Protein AF-A0A7R9K9V3-F1 (afdb_monomer_lite)

Foldseek 3Di:
DDDPDADPVRDDDDDDDDPQDQADPPPSDRDDDVCVVVDDDPDDDPDDPDDDDDPVPDAFAWDADDPDPPCPPPDGTHCPPGPDDNVVNVVVCVVQVDPVSVVVVD

InterPro domains:
  IPR021900 Protein of unknown function DUF3512 [PF12024] (1-106)

Secondary structure (DSSP, 8-state):
---S-B-TTS-B----PPTTTTPPTTT------HHHHH-S--S--SS-------TTTS--PPEE----TT-TTS--EE-TT--S-HHHHHHHHHHHSSGGGGGG--

Structure (mmCIF, N/CA/C/O backbone):
data_AF-A0A7R9K9V3-F1
#
_entry.id   AF-A0A7R9K9V3-F1
#
loop_
_atom_site.group_PDB
_atom_site.id
_atom_site.type_symbol
_atom_site.label_atom_id
_atom_site.label_alt_id
_atom_site.label_comp_id
_atom_site.label_asym_id
_atom_site.label_entity_id
_atom_site.label_seq_id
_atom_site.pdbx_PDB_ins_code
_atom_site.Cartn_x
_atom_site.Cartn_y
_atom_site.Cartn_z
_atom_site.occupancy
_atom_site.B_iso_or_equiv
_atom_site.auth_seq_id
_atom_site.auth_comp_id
_atom_site.auth_asym_id
_atom_site.auth_atom_id
_atom_site.pdbx_PDB_model_num
ATOM 1 N N . MET A 1 1 ? -57.193 -1.961 66.052 1.00 47.41 1 MET A N 1
ATOM 2 C CA . MET A 1 1 ? -55.903 -2.203 65.369 1.00 47.41 1 MET A CA 1
ATOM 3 C C . MET A 1 1 ? -55.846 -1.282 64.157 1.00 47.41 1 MET A C 1
ATOM 5 O O . MET A 1 1 ? -56.565 -1.539 63.205 1.00 47.41 1 MET A O 1
ATOM 9 N N . GLY A 1 2 ? -55.140 -0.149 64.242 1.00 58.56 2 GLY A N 1
ATOM 10 C CA . GLY A 1 2 ? -55.104 0.878 63.186 1.00 58.56 2 GLY A CA 1
ATOM 11 C C . GLY A 1 2 ? -53.765 0.904 62.445 1.00 58.56 2 GLY A C 1
ATOM 12 O O . GLY A 1 2 ? -52.740 0.542 63.019 1.00 58.56 2 GLY A O 1
ATOM 13 N N . PHE A 1 3 ? -53.774 1.319 61.176 1.00 62.53 3 PHE A N 1
ATOM 14 C CA . PHE A 1 3 ? -52.571 1.430 60.346 1.00 62.53 3 PHE A CA 1
ATOM 15 C C . PHE A 1 3 ? -51.817 2.732 60.641 1.00 62.53 3 PHE A C 1
ATOM 17 O O . PHE A 1 3 ? -52.410 3.806 60.681 1.00 62.53 3 PHE A O 1
ATOM 24 N N . LEU A 1 4 ? -50.493 2.642 60.805 1.00 66.94 4 LEU A N 1
ATOM 25 C CA . LEU A 1 4 ? -49.642 3.756 61.246 1.00 66.94 4 LEU A CA 1
ATOM 26 C C . LEU A 1 4 ? -49.526 4.901 60.216 1.00 66.94 4 LEU A C 1
ATOM 28 O O . LEU A 1 4 ? -49.170 6.019 60.578 1.00 66.94 4 LEU A O 1
ATOM 32 N N . ARG A 1 5 ? -49.810 4.651 58.927 1.00 67.75 5 ARG A N 1
ATOM 33 C CA . ARG A 1 5 ? -49.696 5.661 57.860 1.00 67.75 5 ARG A CA 1
ATOM 34 C C . ARG A 1 5 ? -50.740 5.442 56.760 1.00 67.75 5 ARG A C 1
ATOM 36 O O . ARG A 1 5 ? -50.509 4.691 55.816 1.00 67.75 5 ARG A O 1
ATOM 43 N N . GLN A 1 6 ? -51.880 6.117 56.887 1.00 77.62 6 GLN A N 1
ATOM 44 C CA . GLN A 1 6 ? -52.922 6.188 55.860 1.00 77.62 6 GLN A CA 1
ATOM 45 C C . GLN A 1 6 ? -52.929 7.589 55.243 1.00 77.62 6 GLN A C 1
ATOM 47 O O . GLN A 1 6 ? -52.856 8.594 55.955 1.00 77.62 6 GLN A O 1
ATOM 52 N N . ARG A 1 7 ? -52.945 7.665 53.911 1.00 78.50 7 ARG A N 1
ATOM 53 C CA . ARG A 1 7 ? -53.034 8.933 53.179 1.00 78.50 7 ARG A CA 1
ATOM 54 C C . ARG A 1 7 ? -54.477 9.450 53.203 1.00 78.50 7 ARG A C 1
ATOM 56 O O . ARG A 1 7 ? -55.416 8.699 53.446 1.00 78.50 7 ARG A O 1
ATOM 63 N N . LYS A 1 8 ? -54.658 10.754 52.953 1.00 83.12 8 LYS A N 1
ATOM 64 C CA . LYS A 1 8 ? -55.980 11.420 52.979 1.00 83.12 8 LYS A CA 1
ATOM 65 C C . LYS A 1 8 ? -56.970 10.860 51.947 1.00 83.12 8 LYS A C 1
ATOM 67 O O . LYS A 1 8 ? -58.168 11.013 52.122 1.00 83.12 8 LYS A O 1
ATOM 72 N N . ASP A 1 9 ? -56.463 10.215 50.903 1.00 87.50 9 ASP A N 1
ATOM 73 C CA . ASP A 1 9 ? -57.229 9.509 49.869 1.00 87.50 9 ASP A CA 1
ATOM 74 C C . ASP A 1 9 ? -57.655 8.085 50.289 1.00 87.50 9 ASP A C 1
ATOM 76 O O . ASP A 1 9 ? -58.239 7.352 49.498 1.00 87.50 9 ASP A O 1
ATOM 80 N N . GLY A 1 10 ? -57.354 7.674 51.524 1.00 82.94 10 GLY A N 1
ATOM 81 C CA . GLY A 1 10 ? -57.672 6.353 52.058 1.00 82.94 10 GLY A CA 1
ATOM 82 C C . GLY A 1 10 ? -56.639 5.275 51.729 1.00 82.94 10 GLY A C 1
ATOM 83 O O . GLY A 1 10 ? -56.729 4.181 52.288 1.00 82.94 10 GLY A O 1
ATOM 84 N N . THR A 1 11 ? -55.634 5.566 50.897 1.00 83.56 11 THR A N 1
ATOM 85 C CA . THR A 1 11 ? -54.618 4.583 50.502 1.00 83.56 11 THR A CA 1
ATOM 86 C C . THR A 1 11 ? -53.572 4.358 51.594 1.00 83.56 11 THR A C 1
ATOM 88 O O . THR A 1 11 ? -53.190 5.261 52.346 1.00 83.56 11 THR A O 1
ATOM 91 N N . THR A 1 12 ? -53.075 3.126 51.677 1.00 83.44 12 THR A N 1
ATOM 92 C CA . THR A 1 12 ? -51.999 2.723 52.591 1.00 83.44 12 THR A CA 1
ATOM 93 C C . THR A 1 12 ? -50.845 2.136 51.797 1.00 83.44 12 THR A C 1
ATOM 95 O O . THR A 1 12 ? -51.054 1.297 50.924 1.00 83.44 12 THR A O 1
ATOM 98 N N . SER A 1 13 ? -49.621 2.545 52.119 1.00 77.81 13 SER A N 1
ATOM 99 C CA . SER A 1 13 ? -48.406 2.034 51.483 1.00 77.81 13 SER A CA 1
ATOM 100 C C . SER A 1 13 ? -47.561 1.265 52.494 1.00 77.81 13 SER A C 1
ATOM 102 O O . SER A 1 13 ? -47.171 1.832 53.517 1.00 77.81 13 SER A O 1
ATOM 104 N N . LEU A 1 14 ? -47.247 0.010 52.180 1.00 79.31 14 LEU A N 1
ATOM 105 C CA . LEU A 1 14 ? -46.280 -0.817 52.897 1.00 79.31 14 LEU A CA 1
ATOM 106 C C . LEU A 1 14 ? -45.000 -0.905 52.059 1.00 79.31 14 LEU A C 1
ATOM 108 O O . LEU A 1 14 ? -45.058 -1.296 50.896 1.00 79.31 14 LEU A O 1
ATOM 112 N N . ALA A 1 15 ? -43.858 -0.546 52.643 1.00 75.31 15 ALA A N 1
ATOM 113 C CA . ALA A 1 15 ? -42.551 -0.743 52.026 1.00 75.31 15 ALA A CA 1
ATOM 114 C C . ALA A 1 15 ? -41.860 -1.923 52.718 1.00 75.31 15 ALA A C 1
ATOM 116 O O . ALA A 1 15 ? -41.495 -1.827 53.888 1.00 75.31 15 ALA A O 1
ATOM 117 N N . ILE A 1 16 ? -41.717 -3.040 52.005 1.00 76.50 16 ILE A N 1
ATOM 118 C CA . ILE A 1 16 ? -40.947 -4.198 52.467 1.00 76.50 16 ILE A CA 1
ATOM 119 C C . ILE A 1 16 ? -39.528 -4.021 51.937 1.00 76.50 16 ILE A C 1
ATOM 121 O O . ILE A 1 16 ? -39.320 -4.000 50.726 1.00 76.50 16 ILE A O 1
ATOM 125 N N . VAL A 1 17 ? -38.563 -3.866 52.840 1.00 75.00 17 VAL A N 1
ATOM 126 C CA . VAL A 1 17 ? -37.143 -3.774 52.488 1.00 75.00 17 VAL A CA 1
ATOM 127 C C . VAL A 1 17 ? -36.503 -5.120 52.791 1.00 75.00 17 VAL A C 1
ATOM 129 O O . VAL A 1 17 ? -36.490 -5.553 53.942 1.00 75.00 17 VAL A O 1
ATOM 132 N N . VAL A 1 18 ? -35.990 -5.786 51.760 1.00 75.00 18 VAL A N 1
ATOM 133 C CA . VAL A 1 18 ? -35.233 -7.030 51.918 1.00 75.00 18 VAL A CA 1
ATOM 134 C C . VAL A 1 18 ? -33.773 -6.663 52.210 1.00 75.00 18 VAL A C 1
ATOM 136 O O . VAL A 1 18 ? -33.161 -5.963 51.402 1.00 75.00 18 VAL A O 1
ATOM 139 N N . PRO A 1 19 ? -33.199 -7.075 53.354 1.00 70.06 19 PRO A N 1
ATOM 140 C CA . PRO A 1 19 ? -31.788 -6.835 53.628 1.00 70.06 19 PRO A CA 1
ATOM 141 C C . PRO A 1 19 ? -30.904 -7.677 52.694 1.00 70.06 19 PRO A C 1
ATOM 143 O O . PRO A 1 19 ? -31.222 -8.829 52.410 1.00 70.06 19 PRO A O 1
ATOM 146 N N . ASN A 1 20 ? -29.764 -7.112 52.280 1.00 67.00 20 ASN A N 1
ATOM 147 C CA . ASN A 1 20 ? -28.689 -7.780 51.525 1.00 67.00 20 ASN A CA 1
ATOM 148 C C . ASN A 1 20 ? -28.986 -8.159 50.065 1.00 67.00 20 ASN A C 1
ATOM 150 O O . ASN A 1 20 ? -28.361 -9.077 49.532 1.00 67.00 20 ASN A O 1
ATOM 154 N N . ASP A 1 21 ? -29.875 -7.436 49.383 1.00 70.94 21 ASP A N 1
ATOM 155 C CA . ASP A 1 21 ? -30.092 -7.655 47.951 1.00 70.94 21 ASP A CA 1
ATOM 156 C C . ASP A 1 21 ? -28.812 -7.355 47.138 1.00 70.94 21 ASP A C 1
ATOM 158 O O . ASP A 1 21 ? -28.318 -6.224 47.090 1.00 70.94 21 ASP A O 1
ATOM 162 N N . GLY A 1 22 ? -28.230 -8.399 46.542 1.00 68.69 22 GLY A N 1
ATOM 163 C CA . GLY A 1 22 ? -26.995 -8.325 45.755 1.00 68.69 22 GLY A CA 1
ATOM 164 C C . GLY A 1 22 ? -25.693 -8.162 46.553 1.00 68.69 22 GLY A C 1
ATOM 165 O O . GLY A 1 22 ? -24.671 -7.824 45.955 1.00 68.69 22 GLY A O 1
ATOM 166 N N . VAL A 1 23 ? -25.705 -8.382 47.871 1.00 77.75 23 VAL A N 1
ATOM 167 C CA . VAL A 1 23 ? -24.522 -8.272 48.743 1.00 77.75 23 VAL A CA 1
ATOM 168 C C . VAL A 1 23 ? -23.969 -9.661 49.066 1.00 77.75 23 VAL A C 1
ATOM 170 O O . VAL A 1 23 ? -24.724 -10.568 49.415 1.00 77.75 23 VAL A O 1
ATOM 173 N N . THR A 1 24 ? -22.650 -9.841 48.969 1.00 73.31 24 THR A N 1
ATOM 174 C CA . THR A 1 24 ? -22.022 -11.136 49.278 1.00 73.31 24 THR A CA 1
ATOM 175 C C . THR A 1 24 ? -22.079 -11.401 50.791 1.00 73.31 24 THR A C 1
ATOM 177 O O . THR A 1 24 ? -21.652 -10.540 51.570 1.00 73.31 24 THR A O 1
ATOM 180 N N . PRO A 1 25 ? -22.576 -12.570 51.247 1.00 71.19 25 PRO A N 1
ATOM 181 C CA . PRO A 1 25 ? -22.603 -12.898 52.670 1.00 71.19 25 PRO A CA 1
ATOM 182 C C . PRO A 1 25 ? -21.190 -12.872 53.271 1.00 71.19 25 PRO A C 1
ATOM 184 O O . PRO A 1 25 ? -20.297 -13.565 52.790 1.00 71.19 25 PRO A O 1
ATOM 187 N N . GLY A 1 26 ? -20.988 -12.077 54.326 1.00 74.25 26 GLY A N 1
ATOM 188 C CA . GLY A 1 26 ? -19.729 -12.003 55.081 1.00 74.25 26 GLY A CA 1
ATOM 189 C C . GLY A 1 26 ? -18.840 -10.794 54.779 1.00 74.25 26 GLY A C 1
ATOM 190 O O . GLY A 1 26 ? -18.066 -10.407 55.649 1.00 74.25 26 GLY A O 1
ATOM 191 N N . THR A 1 27 ? -18.975 -10.151 53.615 1.00 73.69 27 THR A N 1
ATOM 192 C CA . THR A 1 27 ? -18.179 -8.952 53.276 1.00 73.69 27 THR A CA 1
ATOM 193 C C . THR A 1 27 ? -18.981 -7.656 53.326 1.00 73.69 27 THR A C 1
ATOM 195 O O . THR A 1 27 ? -18.387 -6.587 53.361 1.00 73.69 27 THR A O 1
ATOM 198 N N . ASN A 1 28 ? -20.320 -7.721 53.346 1.00 73.88 28 ASN A N 1
ATOM 199 C CA . ASN A 1 28 ? -21.208 -6.557 53.184 1.00 73.88 28 ASN A CA 1
ATOM 200 C C . ASN A 1 28 ? -20.934 -5.732 51.909 1.00 73.88 28 ASN A C 1
ATOM 202 O O . ASN A 1 28 ? -21.420 -4.611 51.764 1.00 73.88 28 ASN A O 1
ATOM 206 N N . GLU A 1 29 ? -20.206 -6.304 50.953 1.00 79.56 29 GLU A N 1
ATOM 207 C CA . GLU A 1 29 ? -19.837 -5.651 49.708 1.00 79.56 29 GLU A CA 1
ATOM 208 C C . GLU A 1 29 ? -20.641 -6.226 48.545 1.00 79.56 29 GLU A C 1
ATOM 210 O O . GLU A 1 29 ? -20.841 -7.441 48.403 1.00 79.56 29 GLU A O 1
ATOM 215 N N . ARG A 1 30 ? -21.096 -5.318 47.682 1.00 82.50 30 ARG A N 1
ATOM 216 C CA . ARG A 1 30 ? -21.704 -5.658 46.403 1.00 82.50 30 ARG A CA 1
ATOM 217 C C . ARG A 1 30 ? -20.596 -5.728 45.350 1.00 82.50 30 ARG A C 1
ATOM 219 O O . ARG A 1 30 ? -20.003 -4.688 45.060 1.00 82.50 30 ARG A O 1
ATOM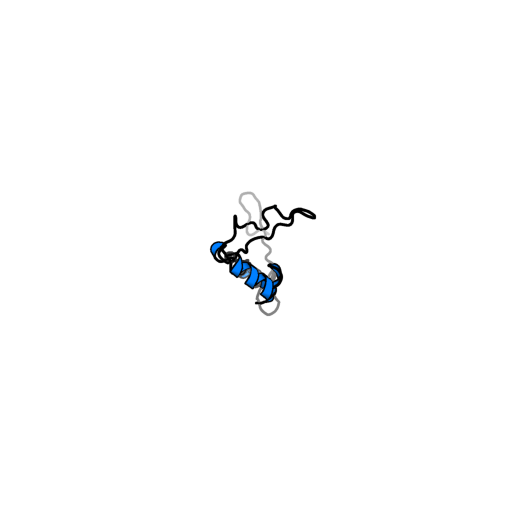 226 N N . PRO A 1 31 ? -20.311 -6.898 44.757 1.00 80.31 31 PRO A N 1
ATOM 227 C CA . PRO A 1 31 ? -19.301 -6.994 43.715 1.00 80.31 31 PRO A CA 1
ATOM 228 C C . PRO A 1 31 ? -19.769 -6.221 42.476 1.00 80.31 31 PRO A C 1
ATOM 230 O O . PRO A 1 31 ? -20.856 -6.458 41.947 1.00 80.31 31 PRO A O 1
ATOM 233 N N . ILE A 1 32 ? -18.946 -5.279 42.017 1.00 83.62 32 ILE A N 1
ATOM 234 C CA . ILE A 1 32 ? -19.171 -4.506 40.792 1.00 83.62 32 ILE A CA 1
ATOM 235 C C . ILE A 1 32 ? -18.032 -4.833 39.831 1.00 83.62 32 ILE A C 1
ATOM 237 O O . ILE A 1 32 ? -16.861 -4.792 40.201 1.00 83.62 32 ILE A O 1
ATOM 241 N N . SER A 1 33 ? -18.356 -5.151 38.577 1.00 84.62 33 SER A N 1
ATOM 242 C CA . SER A 1 33 ? -17.327 -5.326 37.552 1.00 84.62 33 SER A CA 1
ATOM 243 C C . SER A 1 33 ? -16.684 -3.979 37.214 1.00 84.62 33 SER A C 1
ATOM 245 O O . SER A 1 33 ? -17.404 -3.017 36.942 1.00 84.62 33 SER A O 1
ATOM 247 N N . LEU A 1 34 ? -15.354 -3.924 37.118 1.00 83.94 34 LEU A N 1
ATOM 248 C CA . LEU A 1 34 ? -14.624 -2.709 36.728 1.00 83.94 34 LEU A CA 1
ATOM 249 C C . LEU A 1 34 ? -15.115 -2.115 35.399 1.00 83.94 34 LEU A C 1
ATOM 251 O O . LEU A 1 34 ? -15.154 -0.902 35.258 1.00 83.94 34 LEU A O 1
ATOM 255 N N . GLY A 1 35 ? -15.580 -2.939 34.453 1.00 82.50 35 GLY A N 1
ATOM 256 C CA . GLY A 1 35 ? -16.157 -2.457 33.191 1.00 82.50 35 GLY A CA 1
ATOM 257 C C . GLY A 1 35 ? -17.414 -1.591 33.358 1.00 82.50 35 GLY A C 1
ATOM 258 O O . GLY A 1 35 ? -17.626 -0.670 32.575 1.00 82.50 35 GLY A O 1
ATOM 259 N N . VAL A 1 36 ? -18.216 -1.831 34.402 1.00 82.12 36 VAL A N 1
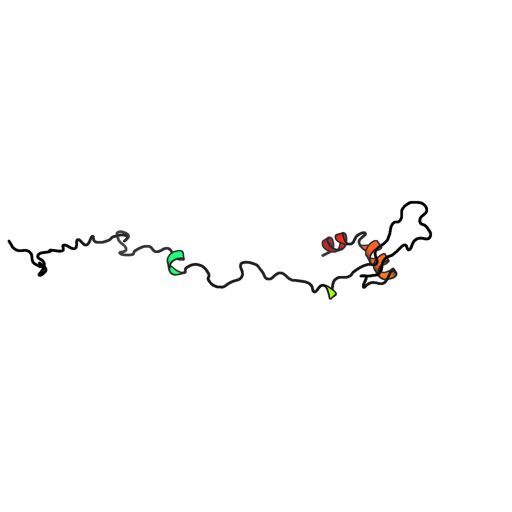ATOM 260 C CA . VAL A 1 36 ? -19.381 -0.991 34.748 1.00 82.12 36 VAL A CA 1
ATOM 261 C C . VAL A 1 36 ? -18.937 0.343 35.352 1.00 82.12 36 VAL A C 1
ATOM 263 O O . VAL A 1 36 ? -19.615 1.347 35.165 1.00 82.12 36 VAL A O 1
ATOM 266 N N . LEU A 1 37 ? -17.795 0.366 36.042 1.00 84.25 37 LEU A N 1
ATOM 267 C CA . LEU A 1 37 ? -17.278 1.553 36.723 1.00 84.25 37 LEU A CA 1
ATOM 268 C C . LEU A 1 37 ? -16.434 2.444 35.796 1.00 84.25 37 LEU A C 1
ATOM 270 O O . LEU A 1 37 ? -16.530 3.665 35.860 1.00 84.25 37 LEU A O 1
ATOM 274 N N . CYS A 1 38 ? -15.631 1.837 34.919 1.00 84.25 38 CYS A N 1
ATOM 275 C CA . CYS A 1 38 ? -14.743 2.530 33.984 1.00 84.25 38 CYS A CA 1
ATOM 276 C C . CYS A 1 38 ? -15.414 2.877 32.644 1.00 84.25 38 CYS A C 1
ATOM 278 O O . CYS A 1 38 ? -14.987 3.821 31.985 1.00 84.25 38 CYS A O 1
ATOM 280 N N . GLY A 1 39 ? -16.458 2.146 32.235 1.00 82.06 39 GLY A N 1
ATOM 281 C CA . GLY A 1 39 ? -17.152 2.377 30.967 1.00 82.06 39 GLY A CA 1
ATOM 282 C C . GLY A 1 39 ? -16.332 1.999 29.726 1.00 82.06 39 GLY A C 1
ATOM 283 O O . GLY A 1 39 ? -15.258 1.402 29.805 1.00 82.06 39 GLY A O 1
ATOM 284 N N . LYS A 1 40 ? -16.870 2.314 28.542 1.00 80.50 40 LYS A N 1
ATOM 285 C CA . LYS A 1 40 ? -16.146 2.156 27.272 1.00 80.50 40 LYS A CA 1
ATOM 286 C C . LYS A 1 40 ? -15.209 3.343 27.070 1.00 80.50 40 LYS A C 1
ATOM 288 O O . LYS A 1 40 ? -15.561 4.468 27.410 1.00 80.50 40 LYS A O 1
ATOM 293 N N . LEU A 1 41 ? -14.057 3.096 26.451 1.00 79.31 41 LEU A N 1
ATOM 294 C CA . LEU A 1 41 ? -13.147 4.155 26.031 1.00 79.31 41 LEU A CA 1
ATOM 295 C C . LEU A 1 41 ? -13.880 5.110 25.069 1.00 79.31 41 LEU A C 1
ATOM 297 O O . LEU A 1 41 ? -14.338 4.688 24.009 1.00 79.31 41 LEU A O 1
ATOM 301 N N . THR A 1 42 ? -14.013 6.381 25.448 1.00 82.50 42 THR A N 1
ATOM 302 C CA . THR A 1 42 ? -14.693 7.409 24.638 1.00 82.50 42 THR A CA 1
ATOM 303 C C . THR A 1 42 ? -13.759 8.081 23.634 1.00 82.50 42 THR A C 1
ATOM 305 O O . THR A 1 42 ? -14.219 8.598 22.617 1.00 82.50 42 THR A O 1
ATOM 308 N N . HIS A 1 43 ? -12.450 8.056 23.903 1.00 80.81 43 HIS A N 1
ATOM 309 C CA . HIS A 1 43 ? -11.423 8.705 23.096 1.00 80.81 43 HIS A CA 1
ATOM 310 C C . HIS A 1 43 ? -10.215 7.788 22.904 1.00 80.81 43 HIS A C 1
ATOM 312 O O . HIS A 1 43 ? -9.662 7.258 23.863 1.00 80.81 43 HIS A O 1
ATOM 318 N N . GLY A 1 44 ? -9.800 7.628 21.651 1.00 75.12 44 GLY A N 1
ATOM 319 C CA . GLY A 1 44 ? -8.668 6.804 21.239 1.00 75.12 44 GLY A CA 1
ATOM 320 C C . GLY A 1 44 ? -8.833 6.367 19.785 1.00 75.12 44 GLY A C 1
ATOM 321 O O . GLY A 1 44 ? -9.945 6.366 19.258 1.00 75.12 44 GLY A O 1
ATOM 322 N N . THR A 1 45 ? -7.735 6.011 19.121 1.00 74.69 45 THR A N 1
ATOM 323 C CA . THR A 1 45 ? -7.766 5.445 17.768 1.00 74.69 45 THR A CA 1
ATOM 324 C C . THR A 1 45 ? -7.635 3.928 17.882 1.00 74.69 45 THR A C 1
ATOM 326 O O . THR A 1 45 ? -6.684 3.421 18.465 1.00 74.69 45 THR A O 1
ATOM 329 N N . GLY A 1 46 ? -8.591 3.172 17.334 1.00 76.50 46 GLY A N 1
ATOM 330 C CA . GLY A 1 46 ? -8.524 1.699 17.303 1.00 76.50 46 GLY A CA 1
ATOM 331 C C . GLY A 1 46 ? -7.503 1.146 16.302 1.00 76.50 46 GLY A C 1
ATOM 332 O O . GLY A 1 46 ? -7.461 -0.054 16.057 1.00 76.50 46 GLY A O 1
ATOM 333 N N . GLN A 1 47 ? -6.732 2.032 15.678 1.00 77.56 47 GLN A N 1
ATOM 334 C CA . GLN A 1 47 ? -5.720 1.733 14.683 1.00 77.56 47 GLN A CA 1
ATOM 335 C C . GLN A 1 47 ? -4.448 2.480 15.069 1.00 77.56 47 GLN A C 1
ATOM 337 O O . GLN A 1 47 ? -4.503 3.639 15.498 1.00 77.56 47 GLN A O 1
ATOM 342 N N . LEU A 1 48 ? -3.312 1.810 14.897 1.00 77.31 48 LEU A N 1
ATOM 343 C CA . LEU A 1 48 ? -2.017 2.474 14.865 1.00 77.31 48 LEU A CA 1
ATOM 344 C C . LEU A 1 48 ? -2.016 3.426 13.667 1.00 77.31 48 LEU A C 1
ATOM 346 O O . LEU A 1 48 ? -2.417 3.040 12.568 1.00 77.31 48 LEU A O 1
ATOM 350 N N . GLN A 1 49 ? -1.590 4.670 13.879 1.00 74.69 49 GLN A N 1
ATOM 351 C CA . GLN A 1 49 ? -1.384 5.616 12.789 1.00 74.69 49 GLN A CA 1
ATOM 352 C C . GLN A 1 49 ? -0.244 5.066 11.919 1.00 74.69 49 GLN A C 1
ATOM 354 O O . GLN A 1 49 ? 0.927 5.198 12.266 1.00 74.69 49 GLN A O 1
ATOM 359 N N . GLY A 1 50 ? -0.597 4.367 10.841 1.00 79.81 50 GLY A N 1
ATOM 360 C CA . GLY A 1 50 ? 0.376 3.791 9.922 1.00 79.81 50 GLY A CA 1
ATOM 361 C C . GLY A 1 50 ? 1.211 4.879 9.254 1.00 79.81 50 GLY A C 1
ATOM 362 O O . GLY A 1 50 ? 0.734 5.997 9.030 1.00 79.81 50 GLY A O 1
ATOM 363 N N . PHE A 1 51 ? 2.455 4.547 8.919 1.00 81.12 51 PHE A N 1
ATOM 364 C CA . PHE A 1 51 ? 3.265 5.405 8.069 1.00 81.12 51 PHE A CA 1
ATOM 365 C C . PHE A 1 51 ? 2.601 5.509 6.692 1.00 81.12 51 PHE A C 1
ATOM 367 O O . PHE A 1 51 ? 2.258 4.502 6.072 1.00 81.12 51 PHE A O 1
ATOM 374 N N . ARG A 1 52 ? 2.381 6.740 6.229 1.00 83.69 52 ARG A N 1
ATOM 375 C CA . ARG A 1 52 ? 1.866 7.019 4.891 1.00 83.69 52 ARG A CA 1
ATOM 376 C C . ARG A 1 52 ? 2.911 7.828 4.144 1.00 83.69 52 ARG A C 1
ATOM 378 O O . ARG A 1 52 ? 3.017 9.033 4.356 1.00 83.69 52 ARG A O 1
ATOM 385 N N . GLU A 1 53 ? 3.641 7.147 3.272 1.00 82.00 53 GLU A N 1
ATOM 386 C CA . GLU A 1 53 ? 4.591 7.761 2.348 1.00 82.00 53 GLU A CA 1
ATOM 387 C C . GLU A 1 53 ? 3.889 8.836 1.498 1.00 82.00 53 GLU A C 1
ATOM 389 O O . GLU A 1 53 ? 2.767 8.641 1.003 1.00 82.00 53 GLU A O 1
ATOM 394 N N . ASP A 1 54 ? 4.543 9.984 1.315 1.00 87.88 54 ASP A N 1
ATOM 395 C CA . ASP A 1 54 ? 4.088 10.974 0.345 1.00 87.88 54 ASP A CA 1
ATOM 396 C C . ASP A 1 54 ? 4.238 10.396 -1.068 1.00 87.88 54 ASP A C 1
ATOM 398 O O . ASP A 1 54 ? 5.286 9.879 -1.448 1.00 87.88 54 ASP A O 1
ATOM 402 N N . ARG A 1 55 ? 3.201 10.536 -1.899 1.00 84.94 55 ARG A N 1
ATOM 403 C CA . ARG A 1 55 ? 3.211 10.047 -3.287 1.00 84.94 55 ARG A CA 1
ATOM 404 C C . ARG A 1 55 ? 4.328 10.661 -4.135 1.00 84.94 55 ARG A C 1
ATOM 406 O O . ARG A 1 55 ? 4.626 10.121 -5.198 1.00 84.94 55 ARG A O 1
ATOM 413 N N . ARG A 1 56 ? 4.891 11.796 -3.711 1.00 84.50 56 ARG A N 1
ATOM 414 C CA . ARG A 1 56 ? 6.027 12.460 -4.366 1.00 84.50 56 ARG A CA 1
ATOM 415 C C . ARG A 1 56 ? 7.354 11.732 -4.156 1.00 84.50 56 ARG A C 1
ATOM 417 O O . ARG A 1 56 ? 8.225 11.869 -5.004 1.00 84.50 56 ARG A O 1
ATOM 424 N N . ASN A 1 57 ? 7.479 10.953 -3.084 1.00 86.69 57 ASN A N 1
ATOM 425 C CA . ASN A 1 57 ? 8.680 10.167 -2.801 1.00 86.69 57 ASN A CA 1
ATOM 426 C C . ASN A 1 57 ? 8.709 8.851 -3.582 1.00 86.69 57 ASN A C 1
ATOM 428 O O . ASN A 1 57 ? 9.747 8.206 -3.659 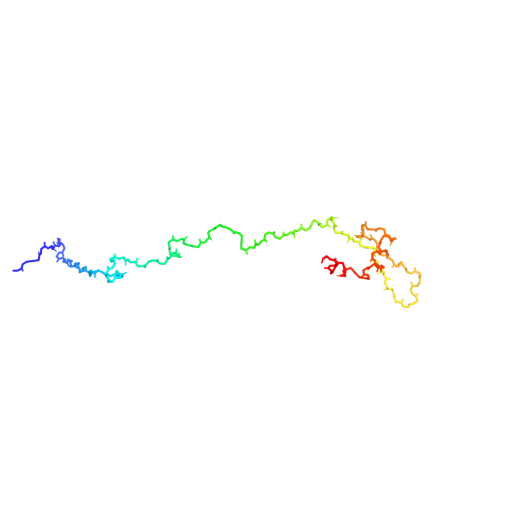1.00 86.69 57 ASN A O 1
ATOM 432 N N . LEU A 1 58 ? 7.576 8.447 -4.165 1.00 87.12 58 LEU A N 1
ATOM 433 C CA . LEU A 1 58 ? 7.503 7.216 -4.932 1.00 87.12 58 LEU A CA 1
ATOM 434 C C . LEU A 1 58 ? 8.277 7.364 -6.245 1.00 87.12 58 LEU A C 1
ATOM 436 O O . LEU A 1 58 ? 7.926 8.179 -7.107 1.00 87.12 58 LEU A O 1
ATOM 440 N N . THR A 1 59 ? 9.293 6.531 -6.412 1.00 87.69 59 THR A N 1
ATOM 441 C CA . THR A 1 59 ? 10.027 6.374 -7.663 1.00 87.69 59 THR A CA 1
ATOM 442 C C . THR A 1 59 ? 9.127 5.741 -8.727 1.00 87.69 59 THR A C 1
ATOM 444 O O . THR A 1 59 ? 8.436 4.759 -8.467 1.00 87.69 59 THR A O 1
ATOM 447 N N . LYS A 1 60 ? 9.103 6.323 -9.924 1.00 90.38 60 LYS A N 1
ATOM 448 C CA . LYS A 1 60 ? 8.284 5.913 -11.068 1.00 90.38 60 LYS A CA 1
ATOM 449 C C . LYS A 1 60 ? 9.188 5.748 -12.277 1.00 90.38 60 LYS A C 1
ATOM 451 O O . LYS A 1 60 ? 9.707 6.733 -12.812 1.00 90.38 60 LYS A O 1
ATOM 456 N N . THR A 1 61 ? 9.356 4.500 -12.682 1.00 91.88 61 THR A N 1
ATOM 457 C CA . THR A 1 61 ? 10.172 4.116 -13.830 1.00 91.88 61 THR A CA 1
ATOM 458 C C . THR A 1 61 ? 9.510 4.523 -15.151 1.00 91.88 61 THR A C 1
ATOM 460 O O . THR A 1 61 ? 8.303 4.788 -15.224 1.00 91.88 61 THR A O 1
ATOM 463 N N . VAL A 1 62 ? 10.312 4.588 -16.213 1.00 93.88 62 VAL A N 1
ATOM 464 C CA . VAL A 1 62 ? 9.819 4.693 -17.590 1.00 93.88 62 VAL A CA 1
ATOM 465 C C . VAL A 1 62 ? 9.211 3.353 -18.001 1.00 93.88 62 VAL A C 1
ATOM 467 O O . VAL A 1 62 ? 9.870 2.318 -17.914 1.00 93.88 62 VAL A O 1
ATOM 470 N N . LYS A 1 63 ? 7.971 3.365 -18.500 1.00 90.00 63 LYS A N 1
ATOM 471 C CA . LYS A 1 63 ? 7.263 2.128 -18.844 1.00 90.00 63 LYS A CA 1
ATOM 472 C C . LYS A 1 63 ? 7.682 1.603 -20.216 1.00 90.00 63 LYS A C 1
ATOM 474 O O . LYS A 1 63 ? 7.555 2.344 -21.194 1.00 90.00 63 LYS A O 1
ATOM 479 N N . PRO A 1 64 ? 8.105 0.335 -20.334 1.00 88.88 64 PRO A N 1
ATOM 480 C CA . PRO A 1 64 ? 8.289 -0.295 -21.633 1.00 88.88 64 PRO A CA 1
ATOM 481 C C . PRO A 1 64 ? 6.929 -0.570 -22.290 1.00 88.88 64 PRO A C 1
ATOM 483 O O . PRO A 1 64 ? 5.992 -1.053 -21.651 1.00 88.88 64 PRO A O 1
ATOM 486 N N . LEU A 1 65 ? 6.820 -0.274 -23.584 1.00 89.94 65 LEU A N 1
ATOM 487 C CA . LEU A 1 65 ? 5.630 -0.527 -24.393 1.00 89.94 65 LEU A CA 1
ATOM 488 C C . LEU A 1 65 ? 5.875 -1.707 -25.335 1.00 89.94 65 LEU A C 1
ATOM 490 O O . LEU A 1 65 ? 6.886 -1.762 -26.034 1.00 89.94 65 LEU A O 1
ATOM 494 N N . TYR A 1 66 ? 4.918 -2.633 -25.396 1.00 89.12 66 TYR A N 1
ATOM 495 C CA . TYR A 1 66 ? 4.981 -3.787 -26.290 1.00 89.12 66 TYR A CA 1
ATOM 496 C C . TYR A 1 66 ? 3.869 -3.730 -27.338 1.00 89.12 66 TYR A C 1
ATOM 498 O O . TYR A 1 66 ? 2.691 -3.874 -27.019 1.00 89.12 66 TYR A O 1
ATOM 506 N N . TYR A 1 67 ? 4.260 -3.547 -28.600 1.00 91.19 67 TYR A N 1
ATOM 507 C CA . TYR A 1 67 ? 3.344 -3.445 -29.745 1.00 91.19 67 TYR A CA 1
ATOM 508 C C . TYR A 1 67 ? 3.178 -4.762 -30.525 1.00 91.19 67 TYR A C 1
ATOM 510 O O . TYR A 1 67 ? 2.498 -4.787 -31.548 1.00 91.19 67 TYR A O 1
ATOM 518 N N . GLY A 1 68 ? 3.771 -5.865 -30.056 1.00 89.62 68 GLY A N 1
ATOM 519 C CA . GLY A 1 68 ? 3.737 -7.150 -30.755 1.00 89.62 68 GLY A CA 1
ATOM 520 C C . GLY A 1 68 ? 4.770 -7.277 -31.879 1.00 89.62 68 GLY A C 1
ATOM 521 O O . GLY A 1 68 ? 5.702 -6.480 -32.009 1.00 89.62 68 GLY A O 1
ATOM 522 N N . ALA A 1 69 ? 4.627 -8.330 -32.686 1.00 88.50 69 ALA A N 1
ATOM 523 C CA . ALA A 1 69 ? 5.528 -8.603 -33.803 1.00 88.50 69 ALA A CA 1
ATOM 524 C C . ALA A 1 69 ? 5.445 -7.506 -34.884 1.00 88.50 69 ALA A C 1
ATOM 526 O O . ALA A 1 69 ? 4.375 -6.966 -35.148 1.00 88.50 69 ALA A O 1
ATOM 527 N N . PHE A 1 70 ? 6.579 -7.212 -35.533 1.00 87.25 70 PHE A N 1
ATOM 528 C CA . PHE A 1 70 ? 6.723 -6.202 -36.600 1.00 87.25 70 PHE A CA 1
ATOM 529 C C . PHE A 1 70 ? 6.501 -4.731 -36.178 1.00 87.25 70 PHE A C 1
ATOM 531 O O . PHE A 1 70 ? 6.411 -3.853 -37.031 1.00 87.25 70 PHE A O 1
ATOM 538 N N . GLY A 1 71 ? 6.488 -4.429 -34.873 1.00 86.38 71 GLY A N 1
ATOM 539 C CA . GLY A 1 71 ? 6.335 -3.074 -34.322 1.00 86.38 71 GLY A CA 1
ATOM 540 C C . GLY A 1 71 ? 7.631 -2.269 -34.139 1.00 86.38 71 GLY A C 1
ATOM 541 O O . GLY A 1 71 ? 7.671 -1.392 -33.282 1.00 86.38 71 GLY A O 1
ATOM 542 N N . SER A 1 72 ? 8.701 -2.541 -34.895 1.00 87.38 72 SER A N 1
ATOM 543 C CA . SER A 1 72 ? 10.047 -1.972 -34.654 1.00 87.38 72 SER A CA 1
ATOM 544 C C . SER A 1 72 ? 10.154 -0.446 -34.785 1.00 87.38 72 SER A C 1
ATOM 546 O O . SER A 1 72 ? 11.146 0.131 -34.355 1.00 87.38 72 SER A O 1
ATOM 548 N N . TYR A 1 73 ? 9.157 0.201 -35.391 1.00 90.88 73 TYR A N 1
ATOM 549 C CA . TYR A 1 73 ? 9.099 1.656 -35.571 1.00 90.88 73 TYR A CA 1
ATOM 550 C C . TYR A 1 73 ? 8.137 2.349 -34.596 1.00 90.88 73 TYR A C 1
ATOM 552 O O . TYR A 1 73 ? 8.002 3.571 -34.639 1.00 90.88 73 TYR A O 1
ATOM 560 N N . ALA A 1 74 ? 7.449 1.591 -33.736 1.00 91.94 74 ALA A N 1
ATOM 561 C CA . ALA A 1 74 ? 6.585 2.160 -32.712 1.00 91.94 74 ALA A CA 1
ATOM 562 C C . ALA A 1 74 ? 7.423 2.673 -31.522 1.00 91.94 74 ALA A C 1
ATOM 564 O O . ALA A 1 74 ? 8.456 2.077 -31.200 1.00 91.94 74 ALA A O 1
ATOM 565 N N . PRO A 1 75 ? 6.994 3.753 -30.842 1.00 90.88 75 PRO A N 1
ATOM 566 C CA . PRO A 1 75 ? 7.656 4.229 -29.630 1.00 90.88 75 PRO A CA 1
ATOM 567 C C . PRO A 1 75 ? 7.766 3.110 -28.593 1.00 90.88 75 PRO A C 1
ATOM 569 O O . PRO A 1 75 ? 6.765 2.518 -28.229 1.00 90.88 75 PRO A O 1
ATOM 572 N N . SER A 1 76 ? 8.964 2.796 -28.106 1.00 89.50 76 SER A N 1
ATOM 573 C CA . SER A 1 76 ? 9.154 1.632 -27.221 1.00 89.50 76 SER A CA 1
ATOM 574 C C . SER A 1 76 ? 8.971 1.941 -25.732 1.00 89.50 76 SER A C 1
ATOM 576 O O . SER A 1 76 ? 8.976 1.023 -24.919 1.00 89.50 76 SER A O 1
ATOM 578 N N . TYR A 1 77 ? 8.824 3.216 -25.367 1.00 91.50 77 TYR A N 1
ATOM 579 C CA . TYR A 1 77 ? 8.808 3.671 -23.980 1.00 91.50 77 TYR A CA 1
ATOM 580 C C . TYR A 1 77 ? 7.793 4.796 -23.763 1.00 91.50 77 TYR A C 1
ATOM 582 O O . TYR A 1 77 ? 7.621 5.654 -24.631 1.00 91.50 77 TYR A O 1
ATOM 590 N N . ASP A 1 78 ? 7.176 4.810 -22.583 1.00 92.56 78 ASP A N 1
ATOM 591 C CA . ASP A 1 78 ? 6.283 5.863 -22.096 1.00 92.56 78 ASP A CA 1
ATOM 592 C C . ASP A 1 78 ? 6.844 6.500 -20.813 1.00 92.56 78 ASP A C 1
ATOM 594 O O . ASP A 1 78 ? 7.018 5.835 -19.789 1.00 92.56 78 ASP A O 1
ATOM 598 N N . SER A 1 79 ? 7.120 7.806 -20.871 1.00 93.00 79 SER A N 1
ATOM 599 C CA . SER A 1 79 ? 7.652 8.612 -19.764 1.00 93.00 79 SER A CA 1
ATOM 600 C C . SER A 1 79 ? 6.647 9.620 -19.194 1.00 93.00 79 SER A C 1
ATOM 602 O O . SER A 1 79 ? 7.014 10.429 -18.345 1.00 93.00 79 SER A O 1
ATOM 604 N N . THR A 1 80 ? 5.374 9.575 -19.604 1.00 91.94 80 THR A N 1
ATOM 605 C CA . THR A 1 80 ? 4.337 10.560 -19.218 1.00 91.94 80 THR A CA 1
ATOM 606 C C . THR A 1 80 ? 4.199 10.792 -17.712 1.00 91.94 80 THR A C 1
ATOM 608 O O . THR A 1 80 ? 3.903 11.908 -17.285 1.00 91.94 80 THR A O 1
ATOM 611 N N . PHE A 1 81 ? 4.427 9.759 -16.900 1.00 90.31 81 PHE A N 1
ATOM 612 C CA . PHE A 1 81 ? 4.339 9.831 -15.439 1.00 90.31 81 PHE A CA 1
ATOM 613 C C . PHE A 1 81 ? 5.635 9.431 -14.726 1.00 90.31 81 PHE A C 1
ATOM 615 O O . PHE A 1 81 ? 5.619 9.281 -13.501 1.00 90.31 81 PHE A O 1
ATOM 622 N N . ALA A 1 82 ? 6.725 9.242 -15.471 1.00 91.88 82 ALA A N 1
ATOM 623 C CA . ALA A 1 82 ? 8.007 8.828 -14.920 1.00 91.88 82 ALA A CA 1
ATOM 624 C C . ALA A 1 82 ? 8.704 10.003 -14.219 1.00 91.88 82 ALA A C 1
ATOM 626 O O . ALA A 1 82 ? 8.592 11.154 -14.646 1.00 91.88 82 ALA A O 1
ATOM 627 N N . ASN A 1 83 ? 9.420 9.709 -13.134 1.00 92.38 83 ASN A N 1
ATOM 628 C CA . ASN A 1 83 ? 10.330 10.660 -12.483 1.00 92.38 83 ASN A CA 1
ATOM 629 C C . ASN A 1 83 ? 11.797 10.209 -12.529 1.00 92.38 83 ASN A C 1
ATOM 631 O O . ASN A 1 83 ? 12.657 10.954 -12.073 1.00 92.38 83 ASN A O 1
ATOM 635 N N . LEU A 1 84 ? 12.063 9.034 -13.103 1.00 91.81 84 LEU A N 1
ATOM 636 C CA . LEU A 1 84 ? 13.395 8.556 -13.447 1.00 91.81 84 LEU A CA 1
ATOM 637 C C . LEU A 1 84 ? 13.700 8.765 -14.928 1.00 91.81 84 LEU A C 1
ATOM 639 O O . LEU A 1 84 ? 12.798 8.773 -15.776 1.00 91.81 84 LEU A O 1
ATOM 643 N N . THR A 1 85 ? 14.988 8.860 -15.245 1.00 93.38 85 THR A N 1
ATOM 644 C CA . THR A 1 85 ? 15.466 8.729 -16.622 1.00 93.38 85 THR A CA 1
ATOM 645 C C . THR A 1 85 ? 15.359 7.279 -17.100 1.00 93.38 85 THR A C 1
ATOM 647 O O . THR A 1 85 ? 15.088 6.346 -16.332 1.00 93.38 85 THR A O 1
ATOM 650 N N . LYS A 1 86 ? 15.563 7.071 -18.404 1.00 90.69 86 LYS A N 1
ATOM 651 C CA . LYS A 1 86 ? 15.588 5.728 -18.984 1.00 90.69 86 LYS A CA 1
ATOM 652 C C . LYS A 1 86 ? 16.728 4.906 -18.376 1.00 90.69 86 LYS A C 1
ATOM 654 O O . LYS A 1 86 ? 16.505 3.773 -17.970 1.00 90.69 86 LYS A O 1
ATOM 659 N N . GLU A 1 87 ? 17.917 5.492 -18.277 1.00 92.75 87 GLU A N 1
ATOM 660 C CA . GLU A 1 87 ? 19.111 4.825 -17.759 1.00 92.75 87 GLU A CA 1
ATOM 661 C C . GLU A 1 87 ? 18.932 4.403 -16.293 1.00 92.75 87 GLU A C 1
ATOM 663 O O . GLU A 1 87 ? 19.311 3.296 -15.912 1.00 92.75 87 GLU A O 1
ATOM 668 N N . GLU A 1 88 ? 18.305 5.256 -15.480 1.00 92.25 88 GLU A N 1
ATOM 669 C CA . GLU A 1 88 ? 17.976 4.950 -14.083 1.00 92.25 88 GLU A CA 1
ATOM 670 C C . GLU A 1 88 ? 16.912 3.853 -13.976 1.00 92.25 88 GLU A C 1
ATOM 672 O O . GLU A 1 88 ? 17.022 2.958 -13.140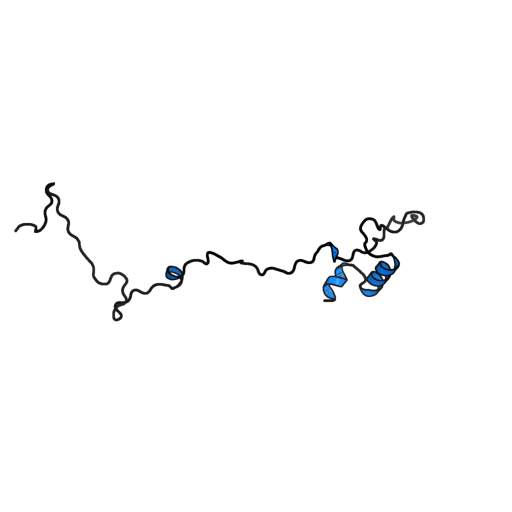 1.00 92.25 88 GLU A O 1
ATOM 677 N N . SER A 1 89 ? 15.897 3.892 -14.843 1.00 91.50 89 SER A N 1
ATOM 678 C CA . SER A 1 89 ? 14.855 2.861 -14.890 1.00 91.50 89 SER A CA 1
ATOM 679 C C . SER A 1 89 ? 15.439 1.501 -15.278 1.00 91.50 89 SER A C 1
ATOM 681 O O . SER A 1 89 ? 15.147 0.500 -14.627 1.00 91.50 89 SER A O 1
ATOM 683 N N . ASP A 1 90 ? 16.315 1.465 -16.285 1.00 90.81 90 ASP A N 1
ATOM 684 C CA . ASP A 1 90 ? 17.001 0.249 -16.727 1.00 90.81 90 ASP A CA 1
ATOM 685 C C . ASP A 1 90 ? 17.876 -0.336 -15.603 1.00 90.81 90 ASP A C 1
ATOM 687 O O . ASP A 1 90 ? 17.889 -1.552 -15.408 1.00 90.81 90 ASP A O 1
ATOM 691 N N . LEU A 1 91 ? 18.554 0.507 -14.813 1.00 90.50 91 LEU A N 1
ATOM 692 C CA . LEU A 1 91 ? 19.319 0.064 -13.641 1.00 90.50 91 LEU A CA 1
ATOM 693 C C . LEU A 1 91 ? 18.416 -0.591 -12.583 1.00 90.50 91 LEU A C 1
ATOM 695 O O . LEU A 1 91 ? 18.752 -1.652 -12.047 1.00 90.50 91 LEU A O 1
ATOM 699 N N . VAL A 1 92 ? 17.264 0.016 -12.289 1.00 88.62 92 VAL A N 1
ATOM 700 C CA . VAL A 1 92 ? 16.289 -0.531 -11.331 1.00 88.62 92 VAL A CA 1
ATOM 701 C C . VAL A 1 92 ? 15.754 -1.878 -11.821 1.00 88.62 92 VAL A C 1
ATOM 703 O O . VAL A 1 92 ? 15.753 -2.841 -11.054 1.00 88.62 92 VAL A O 1
ATOM 706 N N . TYR A 1 93 ? 15.384 -1.985 -13.099 1.00 87.69 93 TYR A N 1
ATOM 707 C CA . TYR A 1 93 ? 14.920 -3.242 -13.691 1.00 87.69 93 TYR A CA 1
ATOM 708 C C . TYR A 1 93 ? 16.008 -4.320 -13.736 1.00 87.69 93 T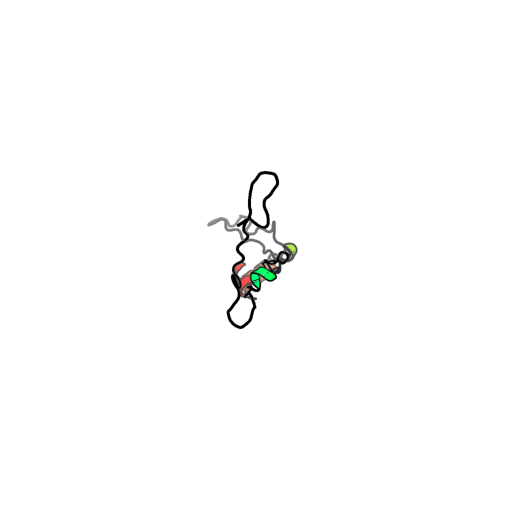YR A C 1
ATOM 710 O O . TYR A 1 93 ? 15.714 -5.488 -13.509 1.00 87.69 93 TYR A O 1
ATOM 718 N N . GLN A 1 94 ? 17.272 -3.963 -13.964 1.00 88.19 94 GLN A N 1
ATOM 719 C CA . GLN A 1 94 ? 18.378 -4.923 -13.872 1.00 88.19 94 GLN A CA 1
ATOM 720 C C . GLN A 1 94 ? 18.593 -5.433 -12.444 1.00 88.19 94 GLN A C 1
ATOM 722 O O . GLN A 1 94 ? 18.968 -6.589 -12.257 1.00 88.19 94 GLN A O 1
ATOM 727 N N . THR A 1 95 ? 18.362 -4.578 -11.448 1.00 87.56 95 THR A N 1
ATOM 728 C CA . THR A 1 95 ? 18.609 -4.903 -10.037 1.00 87.56 95 THR A CA 1
ATOM 729 C C . THR A 1 95 ? 17.464 -5.713 -9.429 1.00 87.56 95 THR A C 1
ATOM 731 O O . THR A 1 95 ? 17.711 -6.682 -8.715 1.00 87.56 95 THR A O 1
ATOM 734 N N . TYR A 1 96 ? 16.215 -5.337 -9.718 1.00 85.69 96 TYR A N 1
ATOM 735 C CA . TYR A 1 96 ? 15.025 -5.892 -9.064 1.00 85.69 96 TYR A CA 1
ATOM 736 C C . TYR A 1 96 ? 14.119 -6.694 -10.009 1.00 85.69 96 TYR A C 1
ATOM 738 O O . TYR A 1 96 ? 13.246 -7.426 -9.553 1.00 85.69 96 TYR A O 1
ATOM 746 N N . GLY A 1 97 ? 14.317 -6.613 -11.325 1.00 82.56 97 GLY A N 1
ATOM 747 C CA . GLY A 1 97 ? 13.510 -7.311 -12.328 1.00 82.56 97 GLY A CA 1
ATOM 748 C C . GLY A 1 97 ? 12.167 -6.63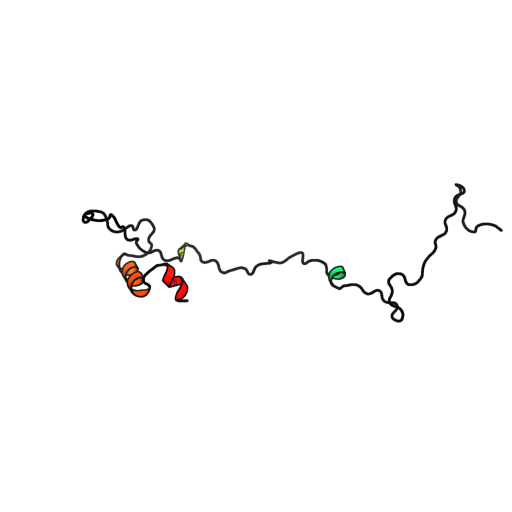6 -12.605 1.00 82.56 97 GLY A C 1
ATOM 749 O O . GLY A 1 97 ? 11.888 -6.287 -13.748 1.00 82.56 97 GLY A O 1
ATOM 750 N N . ASP A 1 98 ? 11.350 -6.434 -11.572 1.00 73.94 98 ASP A N 1
ATOM 751 C CA . ASP A 1 98 ? 10.013 -5.835 -11.678 1.00 73.94 98 ASP A CA 1
ATOM 752 C C . ASP A 1 98 ? 9.727 -4.890 -10.498 1.00 73.94 98 ASP A C 1
ATOM 754 O O . ASP A 1 98 ? 10.335 -4.999 -9.429 1.00 73.94 98 ASP A O 1
ATOM 758 N N . GLU A 1 99 ? 8.777 -3.969 -10.662 1.00 68.44 99 GLU A N 1
ATOM 759 C CA . GLU A 1 99 ? 8.431 -2.954 -9.654 1.00 68.44 99 GLU A CA 1
ATOM 760 C C . GLU A 1 99 ? 7.942 -3.583 -8.337 1.00 68.44 99 GLU A C 1
ATOM 762 O O . GLU A 1 99 ? 8.150 -3.025 -7.259 1.00 68.44 99 GLU A O 1
ATOM 767 N N . THR A 1 100 ? 7.337 -4.775 -8.396 1.00 68.00 100 THR A N 1
ATOM 768 C CA . THR A 1 100 ? 6.870 -5.502 -7.205 1.00 68.00 100 THR A CA 1
ATOM 769 C C . THR A 1 100 ? 8.004 -6.090 -6.374 1.00 68.00 100 THR A C 1
ATOM 771 O O . THR A 1 100 ? 7.815 -6.342 -5.188 1.00 68.00 100 THR A O 1
ATOM 774 N N . ALA A 1 101 ? 9.180 -6.319 -6.962 1.00 63.19 101 ALA A N 1
ATOM 775 C CA . ALA A 1 101 ? 10.308 -6.910 -6.246 1.00 63.19 101 ALA A CA 1
ATOM 776 C C . ALA A 1 101 ? 10.938 -5.936 -5.238 1.00 63.19 101 ALA A C 1
ATOM 778 O O . ALA A 1 101 ? 11.487 -6.374 -4.230 1.00 63.19 101 ALA A O 1
ATOM 779 N N . VAL A 1 102 ? 10.785 -4.624 -5.453 1.00 60.16 102 VAL A N 1
ATOM 780 C CA . VAL A 1 102 ? 11.261 -3.581 -4.528 1.00 60.16 102 VAL A CA 1
ATOM 781 C C . VAL A 1 102 ? 10.580 -3.694 -3.158 1.00 60.16 102 VAL A C 1
ATOM 783 O O . VAL A 1 102 ? 11.220 -3.461 -2.140 1.00 60.16 102 VAL A O 1
ATOM 786 N N . GLN A 1 103 ? 9.319 -4.139 -3.106 1.00 60.44 103 GLN A N 1
ATOM 787 C CA . GLN A 1 103 ? 8.584 -4.324 -1.845 1.00 60.44 103 GLN A CA 1
ATOM 788 C C . GLN A 1 103 ? 9.122 -5.473 -0.977 1.00 60.44 103 GLN A C 1
ATOM 790 O O . GLN A 1 103 ? 8.788 -5.542 0.200 1.00 60.44 103 GLN A O 1
ATOM 795 N N . TYR A 1 104 ? 9.925 -6.377 -1.547 1.00 57.12 104 TYR A N 1
ATOM 796 C CA . TYR A 1 104 ? 10.512 -7.521 -0.840 1.00 57.12 104 TYR A CA 1
ATOM 797 C C . TYR A 1 104 ? 11.990 -7.315 -0.478 1.00 57.12 104 TYR A C 1
ATOM 799 O O . TYR A 1 104 ? 12.610 -8.228 0.065 1.00 57.12 104 TYR A O 1
ATOM 807 N N . ALA A 1 105 ? 12.563 -6.158 -0.822 1.00 56.81 105 ALA A N 1
ATOM 808 C CA . ALA A 1 105 ? 13.961 -5.829 -0.556 1.00 56.81 105 ALA A CA 1
ATOM 809 C C . ALA A 1 105 ? 14.176 -5.060 0.766 1.00 56.81 105 ALA A C 1
ATOM 811 O O . ALA A 1 105 ? 15.328 -4.912 1.176 1.00 56.81 105 ALA A O 1
ATOM 812 N N . GLU A 1 106 ? 13.102 -4.586 1.413 1.00 44.94 106 GLU A N 1
ATOM 813 C CA . GLU A 1 106 ? 13.111 -3.990 2.765 1.00 44.94 106 GLU A CA 1
ATOM 814 C C . GLU A 1 106 ? 12.971 -5.027 3.888 1.00 44.94 106 GLU A C 1
ATOM 816 O O . GLU A 1 106 ? 12.188 -5.994 3.731 1.00 44.94 106 GLU A O 1
#

Organism: Timema genevievae (NCBI:txid629358)

pLDDT: mean 80.87, std 10.31, range [44.94, 93.88]

Sequence (106 aa):
MGFLRQRKDGTTSLAIVVPNDGVTPGTNERPISLGVLCGKLTHGTGQLQGFREDRRNLTKTVKPLYYGAFGSYAPSYDSTFANLTKEESDLVYQTYGDETAVQYAE

Radius of gyration: 39.4 Å; chains: 1; bounding box: 77×25×102 Å